Protein AF-A0A2C9K6C5-F1 (afdb_monomer_lite)

pLDDT: mean 87.34, std 9.82, range [47.34, 97.38]

Organism: Biomphalaria glabrata (NCBI:txid6526)

Structure (mmCIF, N/CA/C/O backbone):
data_AF-A0A2C9K6C5-F1
#
_entry.id   AF-A0A2C9K6C5-F1
#
loop_
_atom_site.group_PDB
_atom_site.id
_atom_site.type_symbol
_atom_site.label_atom_id
_atom_site.label_alt_id
_atom_site.label_comp_id
_atom_site.label_asym_id
_atom_site.label_entity_id
_atom_site.label_seq_id
_atom_site.pdbx_PDB_ins_code
_atom_site.Cartn_x
_atom_site.Cartn_y
_atom_site.Cartn_z
_atom_site.occupancy
_atom_site.B_iso_or_equiv
_atom_site.auth_seq_id
_atom_site.auth_comp_id
_atom_site.auth_asym_id
_atom_site.auth_atom_id
_atom_site.pdbx_PDB_model_num
ATOM 1 N N . MET A 1 1 ? 7.975 -10.217 -3.457 1.00 56.34 1 MET A N 1
ATOM 2 C CA . MET A 1 1 ? 8.457 -9.532 -4.673 1.00 56.34 1 MET A CA 1
ATOM 3 C C . MET A 1 1 ? 8.202 -8.051 -4.456 1.00 56.34 1 MET A C 1
ATOM 5 O O . MET A 1 1 ? 7.119 -7.726 -3.990 1.00 56.34 1 MET A O 1
ATOM 9 N N . SER A 1 2 ? 9.205 -7.191 -4.626 1.00 69.31 2 SER A N 1
ATOM 10 C CA . SER A 1 2 ? 9.060 -5.751 -4.358 1.00 69.31 2 SER A CA 1
ATOM 11 C C . SER A 1 2 ? 8.501 -5.044 -5.594 1.00 69.31 2 SER A C 1
ATOM 13 O O . SER A 1 2 ? 8.830 -5.458 -6.702 1.00 69.31 2 SER A O 1
ATOM 15 N N . VAL A 1 3 ? 7.719 -3.971 -5.449 1.00 74.62 3 VAL A N 1
ATOM 16 C CA . VAL A 1 3 ? 7.239 -3.192 -6.612 1.00 74.62 3 VAL A CA 1
ATOM 17 C C . VAL A 1 3 ? 8.406 -2.680 -7.466 1.00 74.62 3 VAL A C 1
ATOM 19 O O . VAL A 1 3 ? 8.326 -2.663 -8.686 1.00 74.62 3 VAL A O 1
ATOM 22 N N . PHE A 1 4 ? 9.555 -2.402 -6.842 1.00 75.50 4 PHE A N 1
ATOM 23 C CA . PHE A 1 4 ? 10.771 -1.998 -7.549 1.00 75.50 4 PHE A CA 1
ATOM 24 C C . PHE A 1 4 ? 11.356 -3.112 -8.430 1.00 75.50 4 PHE A C 1
ATOM 26 O O . PHE A 1 4 ? 12.000 -2.811 -9.426 1.00 75.50 4 PHE A O 1
ATOM 33 N N . SER A 1 5 ? 11.089 -4.393 -8.144 1.00 77.81 5 SER A N 1
ATOM 34 C CA . SER A 1 5 ? 11.507 -5.489 -9.039 1.00 77.81 5 SER A CA 1
ATOM 35 C C . SER A 1 5 ? 10.699 -5.558 -10.339 1.00 77.81 5 SER A C 1
ATOM 37 O O . SER A 1 5 ? 11.170 -6.166 -11.294 1.00 77.81 5 SER A O 1
ATOM 39 N N . LEU A 1 6 ? 9.538 -4.893 -10.392 1.00 80.00 6 LEU A N 1
ATOM 40 C CA . LEU A 1 6 ? 8.722 -4.739 -11.602 1.00 80.00 6 LEU A CA 1
ATOM 41 C C . LEU A 1 6 ? 9.214 -3.601 -12.509 1.00 80.00 6 LEU A C 1
ATOM 43 O O . LEU A 1 6 ? 8.630 -3.370 -13.558 1.00 80.00 6 LEU A O 1
ATOM 47 N N . THR A 1 7 ? 10.269 -2.878 -12.118 1.00 82.12 7 THR A N 1
ATOM 48 C CA . THR A 1 7 ? 10.920 -1.894 -13.001 1.00 82.12 7 THR A CA 1
ATOM 49 C C . THR A 1 7 ? 11.798 -2.552 -14.069 1.00 82.12 7 THR A C 1
ATOM 51 O O . THR A 1 7 ? 12.177 -1.906 -15.042 1.00 82.12 7 THR A O 1
ATOM 54 N N . ASP A 1 8 ? 12.117 -3.837 -13.898 1.00 86.00 8 ASP A N 1
ATOM 55 C CA . ASP A 1 8 ? 12.766 -4.663 -14.910 1.00 86.00 8 ASP A CA 1
ATOM 56 C C . ASP A 1 8 ? 11.711 -5.237 -15.867 1.00 86.00 8 ASP A C 1
ATOM 58 O O . ASP A 1 8 ? 10.745 -5.861 -15.424 1.00 86.00 8 ASP A O 1
ATOM 62 N N . GLN A 1 9 ? 11.899 -5.026 -17.174 1.00 87.12 9 GLN A N 1
ATOM 63 C CA . GLN A 1 9 ? 10.904 -5.383 -18.190 1.00 87.12 9 GLN A CA 1
ATOM 64 C C . GLN A 1 9 ? 10.620 -6.890 -18.237 1.00 87.12 9 GLN A C 1
ATOM 66 O O . GLN A 1 9 ? 9.467 -7.279 -18.400 1.00 87.12 9 GLN A O 1
ATOM 71 N N . ASP A 1 10 ? 11.634 -7.744 -18.066 1.00 89.31 10 ASP A N 1
ATOM 72 C CA . ASP A 1 10 ? 11.441 -9.197 -18.125 1.00 89.31 10 ASP A CA 1
ATOM 73 C C . ASP A 1 10 ? 10.606 -9.673 -16.923 1.00 89.31 10 ASP A C 1
ATOM 75 O O . ASP A 1 10 ? 9.688 -10.487 -17.072 1.00 89.31 10 ASP A O 1
ATOM 79 N N . ASN A 1 11 ? 10.876 -9.124 -15.732 1.00 88.38 11 ASN A N 1
ATOM 80 C CA . ASN A 1 11 ? 10.069 -9.388 -14.540 1.00 88.38 11 ASN A CA 1
ATOM 81 C C . ASN A 1 11 ? 8.644 -8.836 -14.672 1.00 88.38 11 ASN A C 1
ATOM 83 O O . ASN A 1 11 ? 7.700 -9.504 -14.246 1.00 88.38 11 ASN A O 1
ATOM 87 N N . TYR A 1 12 ? 8.482 -7.641 -15.250 1.00 90.56 12 TYR A N 1
ATOM 88 C CA . TYR A 1 12 ? 7.180 -7.028 -15.512 1.00 90.56 12 TYR A CA 1
ATOM 89 C C . TYR A 1 12 ? 6.332 -7.886 -16.457 1.00 90.56 12 TYR A C 1
ATOM 91 O O . TYR A 1 12 ? 5.211 -8.262 -16.114 1.00 90.56 12 TYR A O 1
ATOM 99 N N . ASP A 1 13 ? 6.892 -8.280 -17.601 1.00 92.12 13 ASP A N 1
ATOM 100 C CA . ASP A 1 13 ? 6.202 -9.106 -18.591 1.00 92.12 13 ASP A CA 1
ATOM 101 C C . ASP A 1 13 ? 5.811 -10.464 -17.992 1.00 92.12 13 ASP A C 1
ATOM 103 O O . ASP A 1 13 ? 4.685 -10.934 -18.174 1.00 92.12 13 ASP A O 1
ATOM 107 N N . GLN A 1 14 ? 6.716 -11.099 -17.238 1.00 91.81 14 GLN A N 1
ATOM 108 C CA . GLN A 1 14 ? 6.424 -12.363 -16.562 1.00 91.81 14 GLN A CA 1
ATOM 109 C C . GLN A 1 14 ? 5.317 -12.210 -15.509 1.00 91.81 14 GLN A C 1
ATOM 111 O O . GLN A 1 14 ? 4.471 -13.098 -15.379 1.00 91.81 14 GLN A O 1
ATOM 116 N N . PHE A 1 15 ? 5.324 -11.110 -14.755 1.00 90.62 15 PHE A N 1
ATOM 117 C CA . PHE A 1 15 ? 4.306 -10.795 -13.758 1.00 90.62 15 PHE A CA 1
ATOM 118 C C . PHE A 1 15 ? 2.934 -10.601 -14.414 1.00 90.62 15 PHE A C 1
ATOM 120 O O . PHE A 1 15 ? 1.972 -11.265 -14.022 1.00 90.62 15 PHE A O 1
ATOM 127 N N . CYS A 1 16 ? 2.852 -9.792 -15.471 1.00 94.81 16 CYS A N 1
ATOM 128 C CA . CYS A 1 16 ? 1.593 -9.498 -16.152 1.00 94.81 16 CYS A CA 1
ATOM 129 C C . CYS A 1 16 ? 1.040 -10.669 -16.969 1.00 94.81 16 CYS A C 1
ATOM 131 O O . CYS A 1 16 ? -0.173 -10.815 -17.087 1.00 94.81 16 CYS A O 1
ATOM 133 N N . GLN A 1 17 ? 1.883 -11.602 -17.422 1.00 95.19 17 GLN A N 1
ATOM 134 C CA . GLN A 1 17 ? 1.413 -12.869 -18.000 1.00 95.19 17 GLN A CA 1
ATOM 135 C C . GLN A 1 17 ? 0.589 -13.727 -17.024 1.00 95.19 17 GLN A C 1
ATOM 137 O O . GLN A 1 17 ? -0.151 -14.605 -17.466 1.00 95.19 17 GLN A O 1
ATOM 142 N N . GLN A 1 18 ? 0.719 -13.519 -15.708 1.00 92.75 18 GLN A N 1
ATOM 143 C CA . GLN A 1 18 ? -0.056 -14.254 -14.703 1.00 92.75 18 GLN A CA 1
ATOM 144 C C . GLN A 1 18 ? -1.398 -13.589 -14.365 1.00 92.75 18 GLN A C 1
ATOM 146 O O . GLN A 1 18 ? -2.205 -14.215 -13.676 1.00 92.75 18 GLN A O 1
ATOM 151 N N . GLN A 1 19 ? -1.656 -12.364 -14.841 1.00 93.50 19 GLN A N 1
ATOM 152 C CA . GLN A 1 19 ? -2.848 -11.589 -14.482 1.00 93.50 19 GLN A CA 1
ATOM 153 C C . GLN A 1 19 ? -4.143 -12.362 -14.742 1.00 93.50 19 GLN A C 1
ATOM 155 O O . GLN A 1 19 ? -4.918 -12.582 -13.810 1.00 93.50 19 GLN A O 1
ATOM 160 N N . ASP A 1 20 ? -4.340 -12.840 -15.972 1.00 93.00 20 ASP A N 1
ATOM 161 C CA . ASP A 1 20 ? -5.560 -13.552 -16.365 1.00 93.00 20 ASP A CA 1
ATOM 162 C C . ASP A 1 20 ? -5.795 -14.802 -15.505 1.00 93.00 20 ASP A C 1
ATOM 164 O O . ASP A 1 20 ? -6.918 -15.101 -15.099 1.00 93.00 20 ASP A O 1
ATOM 168 N N . ALA A 1 21 ? -4.726 -15.539 -15.186 1.00 93.81 21 ALA A N 1
ATOM 169 C CA . ALA A 1 21 ? -4.818 -16.746 -14.372 1.00 93.81 21 ALA A CA 1
ATOM 170 C C . ALA A 1 21 ? -5.236 -16.430 -12.927 1.00 93.81 21 ALA A C 1
ATOM 172 O O . ALA A 1 21 ? -6.040 -17.162 -12.343 1.00 93.81 21 ALA A O 1
ATOM 173 N N . VAL A 1 22 ? -4.713 -15.341 -12.356 1.00 92.56 22 VAL A N 1
ATOM 174 C CA . VAL A 1 22 ? -5.095 -14.865 -11.021 1.00 92.56 22 VAL A CA 1
ATOM 175 C C . VAL A 1 22 ? -6.548 -14.400 -11.014 1.00 92.56 22 VAL A C 1
ATOM 177 O O . VAL A 1 22 ? -7.301 -14.821 -10.137 1.00 92.56 22 VAL A O 1
ATOM 180 N N . GLN A 1 23 ? -6.961 -13.598 -11.997 1.00 92.62 23 GLN A N 1
ATOM 181 C CA . GLN A 1 23 ? -8.336 -13.113 -12.101 1.00 92.62 23 GLN A CA 1
ATOM 182 C C . GLN A 1 23 ? -9.331 -14.275 -12.186 1.00 92.62 23 GLN A C 1
ATOM 184 O O . GLN A 1 23 ? -10.268 -14.346 -11.392 1.00 92.62 23 GLN A O 1
ATOM 189 N N . VAL A 1 24 ? -9.081 -15.244 -13.073 1.00 95.06 24 VAL A N 1
ATOM 190 C CA . VAL A 1 24 ? -9.924 -16.443 -13.204 1.00 95.06 24 VAL A CA 1
ATOM 191 C C . VAL A 1 24 ? -9.975 -17.236 -11.896 1.00 95.06 24 VAL A C 1
ATOM 193 O O . VAL A 1 24 ? -11.033 -17.743 -11.528 1.00 95.06 24 VAL A O 1
ATOM 196 N N . CYS A 1 25 ? -8.854 -17.345 -11.177 1.00 94.12 25 CYS A N 1
ATOM 197 C CA . CYS A 1 25 ? -8.806 -18.023 -9.884 1.00 94.12 25 CYS A CA 1
ATOM 198 C C . CYS A 1 25 ? -9.704 -17.328 -8.848 1.00 94.12 25 CYS A C 1
ATOM 200 O O . CYS A 1 25 ? -10.540 -17.981 -8.221 1.00 94.12 25 CYS A O 1
ATOM 202 N N . VAL A 1 26 ? -9.572 -16.007 -8.698 1.00 92.88 26 VAL A N 1
ATOM 203 C CA . VAL A 1 26 ? -10.375 -15.221 -7.750 1.00 92.88 26 VAL A CA 1
ATOM 204 C C . VAL A 1 26 ? -11.858 -15.292 -8.112 1.00 92.88 26 VAL A C 1
ATOM 206 O O . VAL A 1 26 ? -12.677 -15.598 -7.248 1.00 92.88 26 VAL A O 1
ATOM 209 N N . GLU A 1 27 ? -12.212 -15.104 -9.385 1.00 92.94 27 GLU A N 1
ATOM 210 C CA . GLU A 1 27 ? -13.597 -15.205 -9.859 1.00 92.94 27 GLU A CA 1
ATOM 211 C C . GLU A 1 27 ? -14.202 -16.592 -9.610 1.00 92.94 27 GLU A C 1
ATOM 213 O O . GLU A 1 27 ? -15.360 -16.692 -9.198 1.00 92.94 27 GLU A O 1
ATOM 218 N N . HIS A 1 28 ? -13.423 -17.660 -9.816 1.00 95.12 28 HIS A N 1
ATOM 219 C CA . HIS A 1 28 ? -13.877 -19.034 -9.614 1.00 95.12 28 HIS A CA 1
ATO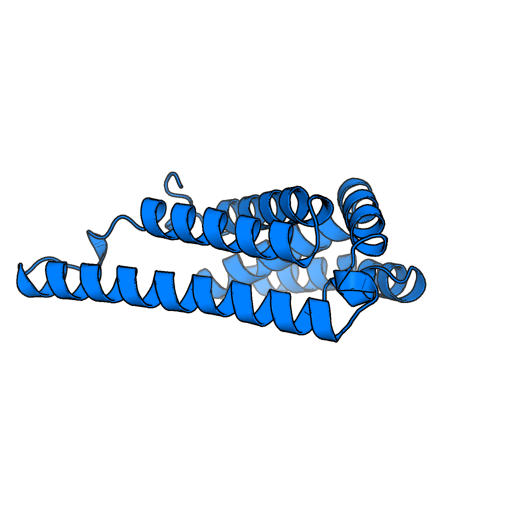M 220 C C . HIS A 1 28 ? -14.230 -19.323 -8.152 1.00 95.12 28 HIS A C 1
ATOM 222 O O . HIS A 1 28 ? -15.276 -19.910 -7.886 1.00 95.12 28 HIS A O 1
ATOM 228 N N . TYR A 1 29 ? -13.387 -18.895 -7.208 1.00 92.44 29 TYR A N 1
ATOM 229 C CA . TYR A 1 29 ? -13.571 -19.188 -5.782 1.00 92.44 29 TYR A CA 1
ATOM 230 C C . TYR A 1 29 ? -14.412 -18.151 -5.031 1.00 92.44 29 TYR A C 1
ATOM 232 O O . TYR A 1 29 ? -14.811 -18.396 -3.892 1.00 92.44 29 TYR A O 1
ATOM 240 N N . ARG A 1 30 ? -14.728 -17.009 -5.652 1.00 90.88 30 ARG A N 1
ATOM 241 C CA . ARG A 1 30 ? -15.484 -15.918 -5.020 1.00 90.88 30 ARG A CA 1
ATOM 242 C C . ARG A 1 30 ? -16.824 -16.367 -4.439 1.00 90.88 30 ARG A C 1
ATOM 244 O O . ARG A 1 30 ? -17.184 -15.933 -3.352 1.00 90.88 30 ARG A O 1
ATOM 251 N N . GLY A 1 31 ? -17.569 -17.205 -5.161 1.00 89.06 31 GLY A N 1
ATOM 252 C CA . GLY A 1 31 ? -18.893 -17.672 -4.729 1.00 89.06 31 GLY A CA 1
ATOM 253 C C . GLY A 1 31 ? -18.861 -18.681 -3.577 1.00 89.06 31 GLY A C 1
ATOM 254 O O . GLY A 1 31 ? -19.864 -18.832 -2.884 1.00 89.06 31 GLY A O 1
ATOM 255 N N . ASP A 1 32 ? -17.718 -19.336 -3.371 1.00 94.56 32 ASP A N 1
ATOM 256 C CA . ASP A 1 32 ? -17.524 -20.372 -2.352 1.00 94.56 32 ASP A CA 1
ATOM 257 C C . ASP A 1 32 ? -16.929 -19.812 -1.048 1.00 94.56 32 ASP A C 1
ATOM 259 O O . ASP A 1 32 ? -16.852 -20.517 -0.040 1.00 94.56 32 ASP A O 1
ATOM 263 N N . CYS A 1 33 ? -16.482 -18.554 -1.053 1.00 92.31 33 CYS A N 1
ATOM 264 C CA . CYS A 1 33 ? -15.869 -17.915 0.102 1.00 92.31 33 CYS A CA 1
ATOM 265 C C . CYS A 1 33 ? -16.928 -17.211 0.962 1.00 92.31 33 CYS A C 1
ATOM 267 O O . CYS A 1 33 ? -17.524 -16.219 0.549 1.00 92.31 33 CYS A O 1
ATOM 269 N N . GLU A 1 34 ? -17.153 -17.716 2.178 1.00 93.75 34 GLU A N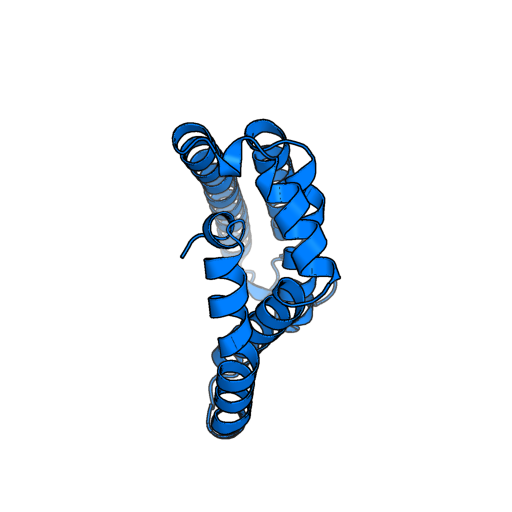 1
ATOM 270 C CA . GLU A 1 34 ? -18.081 -17.101 3.142 1.00 93.75 34 GLU A CA 1
ATOM 271 C C . GLU A 1 34 ? -17.504 -15.836 3.804 1.00 93.75 34 GLU A C 1
ATOM 273 O O . GLU A 1 34 ? -18.254 -15.015 4.331 1.00 93.75 34 GLU A O 1
ATOM 278 N N . ASP A 1 35 ? -16.178 -15.674 3.785 1.00 90.81 35 ASP A N 1
ATOM 279 C CA . ASP A 1 35 ? -15.489 -14.521 4.360 1.00 90.81 35 ASP A CA 1
ATOM 280 C C . ASP A 1 35 ? -15.450 -13.366 3.350 1.00 90.81 35 ASP A C 1
ATOM 282 O O . ASP A 1 35 ? -14.618 -13.321 2.441 1.00 90.81 35 ASP A O 1
ATOM 286 N N . THR A 1 36 ? -16.355 -12.403 3.528 1.00 85.69 36 THR A N 1
ATOM 287 C CA . THR A 1 36 ? -16.445 -11.210 2.677 1.00 85.69 36 THR A CA 1
ATOM 288 C C . THR A 1 36 ? -15.179 -10.360 2.723 1.00 85.69 36 THR A C 1
ATOM 290 O O . THR A 1 36 ? -14.818 -9.770 1.710 1.00 85.69 36 THR A O 1
ATOM 293 N N . THR A 1 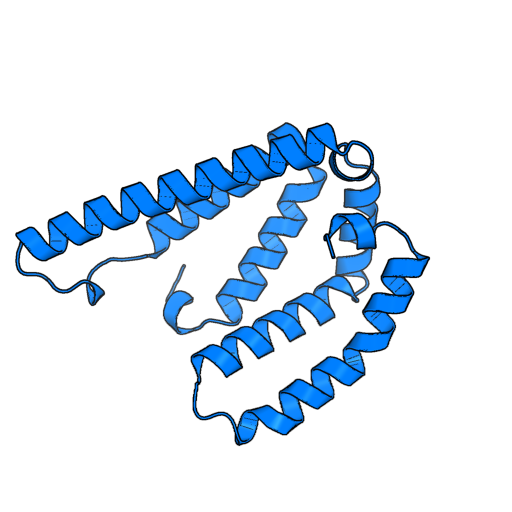37 ? -14.450 -10.358 3.844 1.00 84.38 37 THR A N 1
ATOM 294 C CA . THR A 1 37 ? -13.190 -9.612 3.973 1.00 84.38 37 THR A CA 1
ATOM 295 C C . THR A 1 37 ? -12.122 -10.237 3.085 1.00 84.38 37 THR A C 1
ATOM 297 O O . THR A 1 37 ? -11.392 -9.535 2.388 1.00 84.38 37 THR A O 1
ATOM 300 N N . ALA A 1 38 ? -12.043 -11.569 3.068 1.00 85.44 38 ALA A N 1
ATOM 301 C CA . ALA A 1 38 ? -11.115 -12.284 2.199 1.00 85.44 38 ALA A CA 1
ATOM 302 C C . ALA A 1 38 ? -11.437 -12.056 0.711 1.00 85.44 38 ALA A C 1
ATOM 304 O O . ALA A 1 38 ? -10.518 -11.882 -0.092 1.00 85.44 38 ALA A O 1
ATOM 305 N N . VAL A 1 39 ? -12.725 -12.010 0.351 1.00 87.94 39 VAL A N 1
ATOM 306 C CA . VAL A 1 39 ? -13.174 -11.681 -1.012 1.00 87.94 39 VAL A CA 1
ATOM 307 C C . VAL A 1 39 ? -12.792 -10.252 -1.402 1.00 87.94 39 VAL A C 1
ATOM 309 O O . VAL A 1 39 ? -12.266 -10.051 -2.494 1.00 87.94 39 VAL A O 1
ATOM 312 N N . ASP A 1 40 ? -13.007 -9.272 -0.527 1.00 84.56 40 ASP A N 1
ATOM 313 C CA . ASP A 1 40 ? -12.679 -7.866 -0.793 1.00 84.56 40 ASP A CA 1
ATOM 314 C C . ASP A 1 40 ? -11.167 -7.653 -0.945 1.00 84.56 40 ASP A C 1
ATOM 316 O O . ASP A 1 40 ? -10.720 -6.993 -1.884 1.00 84.56 40 ASP A O 1
ATOM 320 N N . VAL A 1 41 ? -10.357 -8.303 -0.102 1.00 85.75 41 VAL A N 1
ATOM 321 C CA . VAL A 1 41 ? -8.891 -8.301 -0.233 1.00 85.75 41 VAL A CA 1
ATOM 322 C C . VAL A 1 41 ? -8.452 -8.925 -1.560 1.00 85.75 41 VAL A C 1
ATOM 324 O O . VAL A 1 41 ? -7.561 -8.392 -2.223 1.00 85.75 41 VAL A O 1
ATOM 327 N N . ALA A 1 42 ? -9.071 -10.035 -1.970 1.00 88.81 42 ALA A N 1
ATOM 328 C CA . ALA A 1 42 ? -8.761 -10.675 -3.245 1.00 88.81 42 ALA A CA 1
ATOM 329 C C . ALA A 1 42 ? -9.135 -9.785 -4.443 1.00 88.81 42 ALA A C 1
ATOM 331 O O . ALA A 1 42 ? -8.345 -9.685 -5.379 1.00 88.81 42 ALA A O 1
ATOM 332 N N . ASN A 1 43 ? -10.285 -9.102 -4.399 1.00 88.56 43 ASN A N 1
ATOM 333 C CA . ASN A 1 43 ? -10.681 -8.147 -5.438 1.00 88.56 43 ASN A CA 1
ATOM 334 C C . ASN A 1 43 ? -9.717 -6.954 -5.492 1.00 88.56 43 ASN A C 1
ATOM 336 O O . ASN A 1 43 ? -9.231 -6.632 -6.568 1.00 88.56 43 ASN A O 1
ATOM 340 N N . SER A 1 44 ? -9.339 -6.380 -4.343 1.00 86.19 44 SER A N 1
ATOM 341 C CA . SER A 1 44 ? -8.345 -5.294 -4.286 1.00 86.19 44 SER A CA 1
ATOM 342 C C . SER A 1 44 ? -7.008 -5.696 -4.911 1.00 86.19 44 SER A C 1
ATOM 344 O O . SER A 1 44 ? -6.351 -4.913 -5.603 1.00 86.19 44 SER A O 1
ATOM 346 N N . PHE A 1 45 ? -6.596 -6.947 -4.689 1.00 88.69 45 PHE A N 1
ATOM 347 C CA . PHE A 1 45 ? -5.391 -7.487 -5.302 1.00 88.69 45 PHE A CA 1
ATOM 348 C C . PHE A 1 45 ? -5.520 -7.608 -6.827 1.00 88.69 45 PHE A C 1
ATOM 350 O O . PHE A 1 45 ? -4.578 -7.249 -7.531 1.00 88.69 45 PHE A O 1
ATOM 357 N N . VAL A 1 46 ? -6.668 -8.069 -7.337 1.00 91.69 46 VAL A N 1
ATOM 358 C CA . VAL A 1 46 ? -6.944 -8.130 -8.784 1.00 91.69 46 VAL A CA 1
ATOM 359 C C . VAL A 1 46 ? -6.955 -6.729 -9.396 1.00 91.69 46 VAL A C 1
ATOM 361 O O . VAL A 1 46 ? -6.265 -6.518 -10.387 1.00 91.69 46 VAL A O 1
ATOM 364 N N . ASP A 1 47 ? -7.629 -5.763 -8.773 1.00 90.31 47 ASP A N 1
ATOM 365 C CA . ASP A 1 47 ? -7.693 -4.375 -9.250 1.00 90.31 47 ASP A CA 1
ATOM 366 C C . ASP A 1 47 ? -6.298 -3.727 -9.278 1.00 90.31 47 ASP A C 1
ATOM 368 O O . ASP A 1 47 ? -5.929 -3.026 -10.222 1.00 90.31 47 ASP A O 1
ATOM 372 N N . THR A 1 48 ? -5.480 -3.997 -8.256 1.00 89.62 48 THR A N 1
ATOM 373 C CA . THR A 1 48 ? -4.082 -3.546 -8.209 1.00 89.62 48 THR A CA 1
ATOM 374 C C . THR A 1 48 ? -3.253 -4.184 -9.323 1.00 89.62 48 THR A C 1
ATOM 376 O O . THR A 1 48 ? -2.437 -3.508 -9.949 1.00 89.62 48 THR A O 1
ATOM 379 N N . LEU A 1 49 ? -3.443 -5.481 -9.571 1.00 91.12 49 LEU A N 1
ATOM 380 C CA . LEU A 1 49 ? -2.742 -6.218 -10.618 1.00 91.12 49 LEU A CA 1
ATOM 381 C C . LEU A 1 49 ? -3.115 -5.701 -12.011 1.00 91.12 49 LEU A C 1
ATOM 383 O O . LEU A 1 49 ? -2.223 -5.437 -12.813 1.00 91.12 49 LEU A O 1
ATOM 387 N N . GLU A 1 50 ? -4.407 -5.501 -12.272 1.00 92.25 50 GLU A N 1
ATOM 388 C CA . GLU A 1 50 ? -4.914 -4.929 -13.520 1.00 92.25 50 GLU A CA 1
ATOM 389 C C . GLU A 1 50 ? -4.360 -3.523 -13.750 1.00 92.25 50 GLU A C 1
ATOM 391 O O . GLU A 1 50 ? -3.877 -3.218 -14.839 1.00 92.25 50 GLU A O 1
ATOM 396 N N . PHE A 1 51 ? -4.351 -2.684 -12.711 1.00 91.00 51 PHE A N 1
ATOM 397 C CA . PHE A 1 51 ? -3.745 -1.363 -12.794 1.00 91.00 51 PHE A CA 1
ATOM 398 C C . PHE A 1 51 ? -2.256 -1.440 -13.145 1.00 91.00 51 PHE A C 1
ATOM 400 O O . PHE A 1 51 ? -1.838 -0.801 -14.108 1.00 91.00 51 PHE A O 1
ATOM 407 N N . LEU A 1 52 ? -1.457 -2.227 -12.416 1.00 90.06 52 LEU A N 1
ATOM 408 C CA . LEU A 1 52 ? -0.015 -2.346 -12.664 1.00 90.06 52 LEU A CA 1
ATOM 409 C C . LEU A 1 52 ? 0.290 -2.861 -14.081 1.00 90.06 52 LEU A C 1
ATOM 411 O O . LEU A 1 52 ? 1.259 -2.416 -14.694 1.00 90.06 52 LEU A O 1
ATOM 415 N N . CYS A 1 53 ? -0.544 -3.755 -14.609 1.00 93.25 53 CYS A N 1
ATOM 416 C CA . CYS A 1 53 ? -0.400 -4.336 -15.945 1.00 93.25 53 CYS A CA 1
ATOM 417 C C . CYS A 1 53 ? -1.064 -3.530 -17.072 1.00 93.25 53 CYS A C 1
ATOM 419 O O . CYS A 1 53 ? -1.003 -3.927 -18.236 1.00 93.25 53 CYS A O 1
ATOM 421 N N . SER A 1 54 ? -1.681 -2.393 -16.749 1.00 93.00 54 SER A N 1
ATOM 422 C CA . SER A 1 54 ? -2.197 -1.441 -17.733 1.00 93.00 54 SER A CA 1
ATOM 423 C C . SER A 1 54 ? -1.097 -0.515 -18.265 1.00 93.00 54 SER A C 1
ATOM 425 O O . SER A 1 54 ? -0.038 -0.371 -17.651 1.00 93.00 54 SER A O 1
ATOM 427 N N . ASP A 1 55 ? -1.377 0.188 -19.368 1.00 92.06 55 ASP A N 1
ATOM 428 C CA . ASP A 1 55 ? -0.490 1.238 -19.893 1.00 92.06 55 ASP A CA 1
ATOM 429 C C . ASP A 1 55 ? -0.190 2.313 -18.825 1.00 92.06 55 ASP A C 1
ATOM 431 O O . ASP A 1 55 ? 0.952 2.745 -18.678 1.00 92.06 55 ASP A O 1
ATOM 435 N N . GLU A 1 56 ? -1.197 2.696 -18.027 1.00 88.88 56 GLU A N 1
ATOM 436 C CA . GLU A 1 56 ? -1.054 3.665 -16.929 1.00 88.88 56 GLU A CA 1
ATOM 437 C C . GLU A 1 56 ? -0.102 3.142 -15.841 1.00 88.88 56 GLU A C 1
ATOM 439 O O . GLU A 1 56 ? 0.765 3.874 -15.357 1.00 88.88 56 GLU A O 1
ATOM 444 N N . GLY A 1 57 ? -0.226 1.862 -15.481 1.00 88.69 57 GLY A N 1
ATOM 445 C CA . GLY A 1 57 ? 0.665 1.201 -14.529 1.00 88.69 57 GLY A CA 1
ATOM 446 C C . GLY A 1 57 ? 2.098 1.086 -15.040 1.00 88.69 57 GLY A C 1
ATOM 447 O O . GLY A 1 57 ? 3.042 1.310 -14.281 1.00 88.69 57 GLY A O 1
ATOM 448 N N . ASN A 1 58 ? 2.279 0.808 -16.332 1.00 89.19 58 ASN A N 1
ATOM 449 C CA . ASN A 1 58 ? 3.597 0.738 -16.956 1.00 89.19 58 ASN A CA 1
ATOM 450 C C . ASN A 1 58 ? 4.304 2.106 -16.993 1.00 89.19 58 ASN A C 1
ATOM 452 O O . ASN A 1 58 ? 5.492 2.207 -16.675 1.00 89.19 58 ASN A O 1
ATOM 456 N N . ASP A 1 59 ? 3.576 3.180 -17.314 1.00 87.69 59 ASP A N 1
ATOM 457 C CA . ASP A 1 59 ? 4.098 4.555 -17.266 1.00 87.69 59 ASP A CA 1
ATOM 458 C C . ASP A 1 59 ? 4.554 4.928 -15.846 1.00 87.69 59 ASP A C 1
ATOM 460 O O . ASP A 1 59 ? 5.611 5.538 -15.629 1.00 87.69 59 ASP A O 1
ATOM 464 N N . VAL A 1 60 ? 3.773 4.502 -14.855 1.00 84.19 60 VAL A N 1
ATOM 465 C CA . VAL A 1 60 ? 4.094 4.616 -13.435 1.00 84.19 60 VAL A CA 1
ATOM 466 C C . VAL A 1 60 ? 5.373 3.850 -13.086 1.00 84.19 60 VAL A C 1
ATOM 468 O O . VAL A 1 60 ? 6.286 4.427 -12.492 1.00 84.19 60 VAL A O 1
ATOM 471 N N . LEU A 1 61 ? 5.494 2.581 -13.477 1.00 85.69 61 LEU A N 1
ATOM 472 C CA . LEU A 1 61 ? 6.679 1.764 -13.197 1.00 85.69 61 LEU A CA 1
ATOM 473 C C . LEU A 1 61 ? 7.930 2.308 -13.895 1.00 85.69 61 LEU A C 1
ATOM 475 O O . LEU A 1 61 ? 9.006 2.326 -13.298 1.00 85.69 61 LEU A O 1
ATOM 479 N N . THR A 1 62 ? 7.785 2.844 -15.105 1.00 86.19 62 THR A N 1
ATOM 480 C CA . THR A 1 62 ? 8.858 3.539 -15.831 1.00 86.19 62 THR A CA 1
ATOM 481 C C . THR A 1 62 ? 9.285 4.821 -15.112 1.00 86.19 62 THR A C 1
ATOM 483 O O . THR A 1 62 ? 10.462 5.176 -15.066 1.00 86.19 62 THR A O 1
ATOM 486 N N . THR A 1 63 ? 8.348 5.541 -14.497 1.00 84.38 63 THR A N 1
ATOM 487 C CA . THR A 1 63 ? 8.688 6.696 -13.654 1.00 84.38 63 THR A CA 1
ATOM 488 C C . THR A 1 63 ? 9.468 6.245 -12.417 1.00 84.38 63 THR A C 1
ATOM 490 O O . THR A 1 63 ? 10.483 6.850 -12.065 1.00 84.38 63 THR A O 1
ATOM 493 N N . LEU A 1 64 ? 9.052 5.138 -11.796 1.00 84.31 64 LEU A N 1
ATOM 494 C CA . LEU A 1 64 ? 9.728 4.560 -10.636 1.00 84.31 64 LEU A CA 1
ATOM 495 C C . LEU A 1 64 ? 11.115 4.017 -10.947 1.00 84.31 64 LEU A C 1
ATOM 497 O O . LEU A 1 64 ? 12.001 4.171 -10.109 1.00 84.31 64 LEU A O 1
ATOM 501 N N . SER A 1 65 ? 11.338 3.445 -12.131 1.00 87.94 65 SER A N 1
ATOM 502 C CA . SER A 1 65 ? 12.649 2.925 -12.537 1.00 87.94 65 SER A CA 1
ATOM 503 C C . SER A 1 65 ? 13.733 4.007 -12.560 1.00 87.94 65 SER A C 1
ATOM 505 O O . SER A 1 65 ? 14.918 3.701 -12.476 1.00 87.94 65 SER A O 1
ATOM 507 N N . ASN A 1 66 ? 13.329 5.276 -12.660 1.00 87.31 66 ASN A N 1
ATOM 508 C CA . ASN A 1 66 ? 14.215 6.437 -12.638 1.00 87.31 66 ASN A CA 1
ATOM 509 C C . ASN A 1 66 ? 14.378 7.054 -11.234 1.00 87.31 66 ASN A C 1
ATOM 511 O O . ASN A 1 66 ? 15.057 8.072 -11.089 1.00 87.31 66 ASN A O 1
ATOM 515 N N . SER A 1 67 ? 13.753 6.474 -10.206 1.00 89.44 67 SER A N 1
ATOM 516 C CA . SER A 1 67 ? 13.847 6.945 -8.822 1.00 89.44 67 SER A CA 1
ATOM 517 C C . SER A 1 67 ? 15.083 6.388 -8.100 1.00 89.44 67 SER A C 1
ATOM 519 O O . SER A 1 67 ? 15.496 5.260 -8.380 1.00 89.44 67 SER A O 1
ATOM 521 N N . PRO A 1 68 ? 15.629 7.104 -7.097 1.00 90.06 68 PRO A N 1
ATOM 522 C CA . PRO A 1 68 ? 16.666 6.570 -6.212 1.00 90.06 68 PRO A CA 1
ATOM 523 C C . PRO A 1 68 ? 16.311 5.207 -5.596 1.00 90.06 68 PRO A C 1
ATOM 525 O O . PRO A 1 68 ? 17.164 4.329 -5.487 1.00 90.06 68 PRO A O 1
ATOM 528 N N . CYS A 1 69 ? 15.036 4.988 -5.261 1.00 89.81 69 CYS A N 1
ATOM 529 C CA . CYS A 1 69 ? 14.570 3.739 -4.657 1.00 89.81 69 CYS A CA 1
ATOM 530 C C . CYS A 1 69 ? 14.555 2.534 -5.611 1.00 89.81 69 CYS A C 1
ATOM 532 O O . CYS A 1 69 ? 14.450 1.406 -5.134 1.00 89.81 69 CYS A O 1
ATOM 534 N N . ALA A 1 70 ? 14.668 2.732 -6.930 1.00 87.25 70 ALA A N 1
ATOM 535 C CA . ALA A 1 70 ? 14.795 1.621 -7.875 1.00 87.25 70 ALA A CA 1
ATOM 536 C C . ALA A 1 70 ? 16.228 1.079 -7.971 1.00 87.25 70 ALA A C 1
ATOM 538 O O . ALA A 1 70 ? 16.414 -0.105 -8.246 1.00 87.25 70 ALA A O 1
ATOM 539 N N . SER A 1 71 ? 17.237 1.923 -7.744 1.00 85.19 71 SER A N 1
ATOM 540 C CA . SER A 1 71 ? 18.645 1.562 -7.945 1.00 85.19 71 SER A CA 1
ATOM 541 C C . SER A 1 71 ? 19.453 1.403 -6.658 1.00 85.19 71 SER A C 1
ATOM 543 O O . SER A 1 71 ? 20.506 0.768 -6.689 1.00 85.19 71 SER A O 1
ATOM 545 N N . GLU A 1 72 ? 19.004 1.979 -5.541 1.00 90.00 72 GLU A N 1
ATOM 546 C CA . GLU A 1 72 ? 19.775 2.044 -4.296 1.00 90.00 72 GLU A CA 1
ATOM 547 C C . GLU A 1 72 ? 19.045 1.328 -3.149 1.00 90.00 72 GLU A C 1
ATOM 549 O O . GLU A 1 72 ? 18.103 1.856 -2.558 1.00 90.00 72 GLU A O 1
ATOM 554 N N . GLU A 1 73 ? 19.508 0.121 -2.801 1.00 89.56 73 GLU A N 1
ATOM 555 C CA . GLU A 1 73 ? 18.923 -0.708 -1.730 1.00 89.56 73 GLU A CA 1
ATOM 556 C C . GLU A 1 73 ? 18.888 0.024 -0.377 1.00 89.56 73 GLU A C 1
ATOM 558 O O . GLU A 1 73 ? 17.902 -0.058 0.355 1.00 89.56 73 GLU A O 1
ATOM 563 N N . ASP A 1 74 ? 19.924 0.803 -0.056 1.00 94.06 74 ASP A N 1
ATOM 564 C CA . ASP A 1 74 ? 19.969 1.597 1.177 1.00 94.06 74 ASP A CA 1
ATOM 565 C C . ASP A 1 74 ? 18.869 2.669 1.212 1.00 94.06 74 ASP A C 1
ATOM 567 O O . ASP A 1 74 ? 18.244 2.890 2.252 1.00 94.06 74 ASP A O 1
ATOM 571 N N . VAL A 1 75 ? 18.580 3.299 0.068 1.00 92.62 75 VAL A N 1
ATOM 572 C CA . VAL A 1 75 ? 17.509 4.297 -0.053 1.00 92.62 75 VAL A CA 1
ATOM 573 C C . VAL A 1 75 ? 16.144 3.622 0.059 1.00 92.62 75 VAL A C 1
ATOM 575 O O . VAL A 1 75 ? 15.270 4.121 0.767 1.00 92.62 75 VAL A O 1
ATOM 578 N N . GLN A 1 76 ? 15.976 2.444 -0.548 1.00 89.44 76 GLN A N 1
ATOM 579 C CA . GLN A 1 76 ? 14.770 1.634 -0.386 1.00 89.44 76 GLN A CA 1
ATOM 580 C C . GLN A 1 76 ? 14.534 1.257 1.086 1.00 89.44 76 GLN A C 1
ATOM 582 O O . GLN A 1 76 ? 13.428 1.428 1.599 1.00 89.44 76 GLN A O 1
ATOM 587 N N . ASN A 1 77 ? 15.564 0.777 1.784 1.00 91.69 77 ASN A N 1
ATOM 588 C CA . ASN A 1 77 ? 15.476 0.409 3.198 1.00 91.69 77 ASN A CA 1
ATOM 589 C C . ASN A 1 77 ? 15.161 1.620 4.089 1.00 91.69 77 ASN A C 1
ATOM 591 O O . ASN A 1 77 ? 14.372 1.505 5.033 1.00 91.69 77 ASN A O 1
ATOM 595 N N . SER A 1 78 ? 15.725 2.790 3.773 1.00 94.31 78 SER A N 1
ATOM 596 C CA . SER A 1 78 ? 15.379 4.045 4.448 1.00 94.31 78 SER A CA 1
ATOM 597 C C . SER A 1 78 ? 13.910 4.401 4.227 1.00 94.31 78 SER A C 1
ATOM 599 O O . SER A 1 78 ? 13.193 4.637 5.193 1.00 94.31 78 SER A O 1
ATOM 601 N N . ALA A 1 79 ? 13.430 4.348 2.981 1.00 92.19 79 ALA A N 1
ATOM 602 C CA . ALA A 1 79 ? 12.040 4.648 2.649 1.00 92.19 79 ALA A CA 1
ATOM 603 C C . ALA A 1 79 ? 11.065 3.710 3.378 1.00 92.19 79 ALA A C 1
ATOM 605 O O . ALA A 1 79 ? 10.052 4.157 3.911 1.00 92.19 79 ALA A O 1
ATOM 606 N N . LEU A 1 80 ? 11.387 2.414 3.458 1.00 91.31 80 LEU A N 1
ATOM 607 C CA . LEU A 1 80 ? 10.602 1.438 4.219 1.00 91.31 80 LEU A CA 1
ATOM 608 C C . LEU A 1 80 ? 10.582 1.756 5.718 1.00 91.31 80 LEU A C 1
ATOM 610 O O . LEU A 1 80 ? 9.533 1.636 6.349 1.00 91.31 80 LEU A O 1
ATOM 614 N N . THR A 1 81 ? 11.713 2.188 6.277 1.00 95.69 81 THR A N 1
ATOM 615 C CA . THR A 1 81 ? 11.805 2.608 7.682 1.00 95.69 81 THR A CA 1
ATOM 616 C C . THR A 1 81 ? 10.934 3.839 7.940 1.00 95.69 81 THR A C 1
ATOM 618 O O . THR A 1 81 ? 10.167 3.858 8.901 1.00 95.69 81 THR A O 1
ATOM 621 N N . ASP A 1 82 ? 10.982 4.837 7.057 1.00 95.06 82 ASP A N 1
ATOM 622 C CA . ASP A 1 82 ? 10.176 6.056 7.180 1.00 95.06 82 ASP A CA 1
ATOM 623 C C . ASP A 1 82 ? 8.671 5.749 7.073 1.00 95.06 82 ASP A C 1
ATOM 625 O O . ASP A 1 82 ? 7.863 6.231 7.870 1.00 95.06 82 ASP A O 1
ATOM 629 N N . VAL A 1 83 ? 8.287 4.874 6.138 1.00 93.69 83 VAL A N 1
ATOM 630 C CA . VAL A 1 83 ? 6.909 4.375 6.014 1.00 93.69 83 VAL A CA 1
ATOM 631 C C . VAL A 1 83 ? 6.483 3.612 7.270 1.00 93.69 83 VAL A C 1
ATOM 633 O O . VAL A 1 83 ? 5.361 3.794 7.746 1.00 93.69 83 VAL A O 1
ATOM 636 N N . GLN A 1 84 ? 7.360 2.793 7.853 1.00 94.88 84 GLN A N 1
ATOM 637 C CA . GLN A 1 84 ? 7.065 2.084 9.096 1.00 94.88 84 GLN A CA 1
ATOM 638 C C . GLN A 1 84 ? 6.776 3.058 10.249 1.00 94.88 84 GLN A C 1
ATOM 640 O O . GLN A 1 84 ? 5.811 2.852 10.986 1.00 94.88 84 GLN A O 1
ATOM 645 N N . VAL A 1 85 ? 7.527 4.157 10.365 1.00 97.38 85 VAL A N 1
ATOM 646 C CA . VAL A 1 85 ? 7.263 5.210 11.364 1.00 97.38 85 VAL A CA 1
ATOM 647 C C . VAL A 1 85 ? 5.873 5.832 11.174 1.00 97.38 85 VAL A C 1
ATOM 649 O O . VAL A 1 85 ? 5.173 6.092 12.160 1.00 97.38 85 VAL A O 1
ATOM 652 N N . CYS A 1 86 ? 5.422 6.023 9.929 1.00 97.25 86 CYS A N 1
ATOM 653 C CA . CYS A 1 86 ? 4.058 6.480 9.648 1.00 97.25 86 CYS A CA 1
ATOM 654 C C . CYS A 1 86 ? 3.001 5.500 10.182 1.00 97.25 86 CYS A C 1
ATOM 656 O O . CYS A 1 86 ? 2.035 5.924 10.822 1.00 97.25 86 CYS A O 1
ATOM 658 N N . PHE A 1 87 ? 3.196 4.193 9.978 1.00 94.69 87 PHE A N 1
ATOM 659 C CA . PHE A 1 87 ? 2.295 3.163 10.506 1.00 94.69 87 PHE A CA 1
ATOM 660 C C . PHE A 1 87 ? 2.302 3.098 12.037 1.00 94.69 87 PHE A C 1
ATOM 662 O O . PHE A 1 87 ? 1.237 2.989 12.642 1.00 94.69 87 PHE A O 1
ATOM 669 N N . GLU A 1 88 ? 3.467 3.189 12.676 1.00 95.31 88 GLU A N 1
ATOM 670 C CA . GLU A 1 88 ? 3.585 3.200 14.141 1.00 95.31 88 GLU A CA 1
ATOM 671 C C . GLU A 1 88 ? 2.879 4.418 14.754 1.00 95.31 88 GLU A C 1
ATOM 673 O O . GLU A 1 88 ? 2.173 4.298 15.763 1.00 95.31 88 GLU A O 1
ATOM 678 N N . THR A 1 89 ? 3.002 5.579 14.106 1.00 95.12 89 THR A N 1
ATOM 679 C CA . THR A 1 89 ? 2.304 6.809 14.503 1.00 95.12 89 THR A CA 1
ATOM 680 C C . THR A 1 89 ? 0.792 6.633 14.384 1.00 95.12 89 THR A C 1
ATOM 682 O O . THR A 1 89 ? 0.077 6.846 15.362 1.00 95.12 89 THR A O 1
ATOM 685 N N . PHE A 1 90 ? 0.307 6.150 13.236 1.00 94.69 90 PHE A N 1
ATOM 686 C CA . PHE A 1 90 ? -1.109 5.845 13.022 1.00 94.69 90 PHE A CA 1
ATOM 687 C C . PHE A 1 90 ? -1.660 4.880 14.083 1.00 94.69 90 PHE A C 1
ATOM 689 O O . PHE A 1 90 ? -2.699 5.149 14.687 1.00 94.69 90 PHE A O 1
ATOM 696 N N . GLN A 1 91 ? -0.956 3.774 14.350 1.00 93.69 91 GLN A N 1
ATOM 697 C CA . GLN A 1 91 ? -1.381 2.788 15.346 1.00 93.69 91 GLN A CA 1
ATOM 698 C C . GLN A 1 91 ? -1.464 3.405 16.741 1.00 93.69 91 GLN A C 1
ATOM 700 O O . GLN A 1 91 ? -2.431 3.162 17.462 1.00 93.69 91 GLN A O 1
ATOM 705 N N . THR A 1 92 ? -0.480 4.225 17.109 1.00 95.88 92 THR A N 1
ATOM 706 C CA . THR A 1 92 ? -0.450 4.913 18.403 1.00 95.88 92 THR A CA 1
ATOM 707 C C . THR A 1 92 ? -1.624 5.881 18.538 1.00 95.88 92 THR A C 1
ATOM 709 O O . THR A 1 92 ? -2.346 5.839 19.535 1.00 95.88 92 THR A O 1
ATOM 712 N N . GLU A 1 93 ? -1.861 6.726 17.533 1.00 93.62 93 GLU A N 1
ATOM 713 C CA . GLU A 1 93 ? -2.965 7.692 17.536 1.00 93.62 93 GLU A CA 1
ATOM 714 C C . GLU A 1 93 ? -4.330 6.998 17.603 1.00 93.62 93 GLU A C 1
ATOM 716 O O . GLU A 1 93 ? -5.186 7.378 18.409 1.00 93.62 93 GLU A O 1
ATOM 721 N N . PHE A 1 94 ? -4.514 5.935 16.817 1.00 92.00 94 PHE A N 1
ATOM 722 C CA . PHE A 1 94 ? -5.735 5.140 16.838 1.00 92.00 94 PHE A CA 1
ATOM 723 C C . PHE A 1 94 ? -5.955 4.469 18.200 1.00 92.00 94 PHE A C 1
ATOM 725 O O . PHE A 1 94 ? -7.051 4.550 18.755 1.00 92.00 94 PHE A O 1
ATOM 732 N N . GLN A 1 95 ? -4.921 3.857 18.789 1.00 93.31 95 GLN A N 1
ATOM 733 C CA . GLN A 1 95 ? -5.008 3.231 20.113 1.00 93.31 95 GLN A CA 1
ATOM 734 C C . GLN A 1 95 ? -5.366 4.240 21.208 1.00 93.31 95 GLN A C 1
ATOM 736 O O . GLN A 1 95 ? -6.196 3.943 22.068 1.00 93.31 95 GLN A O 1
ATOM 741 N N . VAL A 1 96 ? -4.783 5.441 21.175 1.00 94.81 96 VAL A N 1
ATOM 742 C CA . VAL A 1 96 ? -5.113 6.515 22.124 1.00 94.81 96 VAL A CA 1
ATOM 743 C C . VAL A 1 96 ? -6.583 6.917 21.996 1.00 94.81 96 VAL A C 1
ATOM 745 O O . VAL A 1 96 ? -7.275 7.033 23.012 1.00 94.81 96 VAL A O 1
ATOM 748 N N . GLN A 1 97 ? -7.088 7.078 20.770 1.00 92.69 97 GLN A N 1
ATOM 749 C CA . GLN A 1 97 ? -8.498 7.394 20.547 1.00 92.69 97 GLN A CA 1
ATOM 750 C C . GLN A 1 97 ? -9.414 6.250 21.000 1.00 92.69 97 GLN A C 1
ATOM 752 O O . GLN A 1 97 ? -10.403 6.495 21.687 1.00 92.69 97 GLN A O 1
ATOM 757 N N . ALA A 1 98 ? -9.065 5.001 20.695 1.00 92.50 98 ALA A N 1
ATOM 758 C CA . ALA A 1 98 ? -9.812 3.825 21.126 1.00 92.50 98 ALA A CA 1
ATOM 759 C C . ALA A 1 98 ? -9.910 3.719 22.652 1.00 92.50 98 ALA A C 1
ATOM 761 O O . ALA A 1 98 ? -10.995 3.510 23.196 1.00 92.50 98 ALA A O 1
ATOM 762 N N . LEU A 1 99 ? -8.799 3.935 23.362 1.00 94.75 99 LEU A N 1
ATOM 763 C CA . LEU A 1 99 ? -8.784 3.957 24.824 1.00 94.75 99 LEU A CA 1
ATOM 764 C C . LEU A 1 99 ? -9.662 5.075 25.390 1.00 94.75 99 LEU A C 1
ATOM 766 O O . LEU A 1 99 ? -10.343 4.864 26.394 1.00 94.75 99 LEU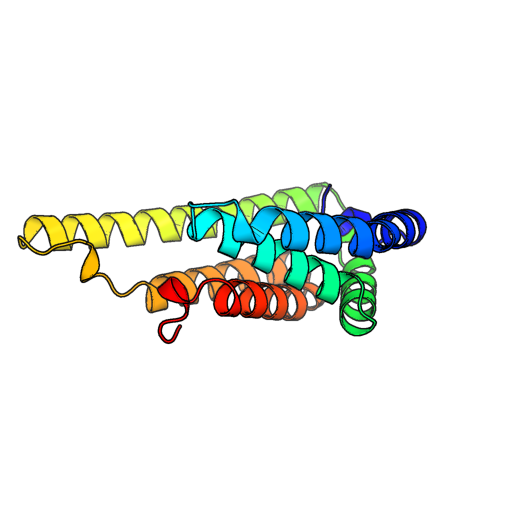 A O 1
ATOM 770 N N . LYS A 1 100 ? -9.685 6.243 24.741 1.00 94.19 100 LYS A N 1
ATOM 771 C CA . LYS A 1 100 ? -10.553 7.354 25.136 1.00 94.19 100 LYS A CA 1
ATOM 772 C C . LYS A 1 100 ? -12.030 6.984 24.998 1.00 94.19 100 LYS A C 1
ATOM 774 O O . LYS A 1 100 ? -12.775 7.152 25.961 1.00 94.19 100 LYS A O 1
ATOM 779 N N . GLU A 1 101 ? -12.438 6.426 23.860 1.00 93.06 101 GLU A N 1
ATOM 780 C CA . GLU A 1 101 ? -13.816 5.968 23.634 1.00 93.06 101 GLU A CA 1
ATOM 781 C C . GLU A 1 101 ? -14.253 4.934 24.681 1.00 93.06 101 GLU A C 1
ATOM 783 O O . GLU A 1 101 ? -15.296 5.100 25.317 1.00 93.06 101 GLU A O 1
ATOM 788 N N . ILE A 1 102 ? -13.407 3.932 24.946 1.00 93.25 102 ILE A N 1
ATOM 789 C CA . ILE A 1 102 ? -13.655 2.912 25.975 1.00 93.25 102 ILE A CA 1
ATOM 790 C C . ILE A 1 102 ? -13.784 3.554 27.363 1.00 93.25 102 ILE A C 1
ATOM 792 O O . ILE A 1 102 ? -14.680 3.196 28.128 1.00 93.25 102 ILE A O 1
ATOM 796 N N . SER A 1 103 ? -12.919 4.518 27.697 1.00 95.06 103 SER A N 1
ATOM 797 C CA . SER A 1 103 ? -12.947 5.203 28.998 1.00 95.06 103 SER A CA 1
ATOM 798 C C . SER A 1 103 ? -14.218 6.033 29.208 1.00 95.06 103 SER A C 1
ATOM 800 O O . SER A 1 103 ? -14.674 6.197 30.339 1.00 95.06 103 SER A O 1
ATOM 802 N N . GLU A 1 104 ? -14.820 6.506 28.115 1.00 94.94 104 GLU A N 1
ATOM 803 C CA . GLU A 1 104 ? -16.088 7.236 28.093 1.00 94.94 104 GLU A CA 1
ATOM 804 C C . GLU A 1 104 ? -17.307 6.296 27.966 1.00 94.94 104 GLU A C 1
ATOM 806 O O . GLU A 1 104 ? -18.441 6.765 27.875 1.00 94.94 104 GLU A O 1
ATOM 811 N N . GLY A 1 105 ? -17.099 4.971 27.986 1.00 91.94 105 GLY A N 1
ATOM 812 C CA . GLY A 1 105 ? -18.164 3.971 27.869 1.00 91.94 105 GLY A CA 1
ATOM 813 C C . GLY A 1 105 ? -18.778 3.873 26.470 1.00 91.94 105 GLY A C 1
ATOM 814 O O . GLY A 1 105 ? -19.903 3.391 26.335 1.00 91.94 105 GLY A O 1
ATOM 815 N N . ARG A 1 106 ? -18.076 4.353 25.436 1.00 90.81 106 ARG A N 1
ATOM 816 C CA . ARG A 1 106 ? -18.495 4.288 24.031 1.00 90.81 106 ARG A CA 1
ATOM 817 C C . ARG A 1 106 ? -17.855 3.088 23.326 1.00 90.81 106 ARG A C 1
ATOM 819 O O . ARG A 1 106 ? -16.807 2.587 23.729 1.00 90.81 106 ARG A O 1
ATOM 826 N N . PHE A 1 107 ? -18.515 2.606 22.275 1.00 86.19 107 PHE A N 1
ATOM 827 C CA . PHE A 1 107 ? -18.033 1.491 21.454 1.00 86.19 107 PHE A CA 1
ATOM 828 C C . PHE A 1 107 ? -17.016 1.966 20.409 1.00 86.19 107 PHE A C 1
ATOM 830 O O . PHE A 1 107 ? -17.101 3.103 19.943 1.00 86.19 107 PHE A O 1
ATOM 837 N N . LEU A 1 108 ? -16.102 1.077 20.003 1.00 85.06 108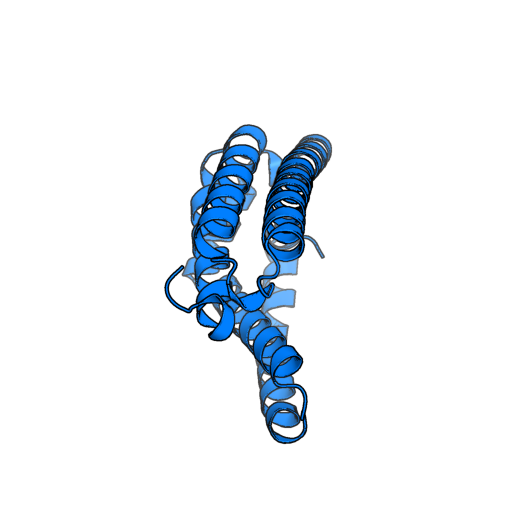 LEU A N 1
ATOM 838 C CA . LEU A 1 108 ? -15.071 1.354 18.989 1.00 85.06 108 LEU A CA 1
ATOM 839 C C . LEU A 1 108 ? -15.653 1.717 17.617 1.00 85.06 108 LEU A C 1
ATOM 841 O O . LEU A 1 108 ? -15.032 2.466 16.873 1.00 85.06 108 LEU A O 1
ATOM 845 N N . GLU A 1 109 ? -16.869 1.260 17.323 1.00 81.88 109 GLU A N 1
ATOM 846 C CA . GLU A 1 109 ? -17.626 1.591 16.106 1.00 81.88 109 GLU A CA 1
ATOM 847 C C . GLU A 1 109 ? -17.883 3.100 15.945 1.00 81.88 109 GLU A C 1
ATOM 849 O O . GLU A 1 109 ? -18.204 3.563 14.856 1.00 81.88 109 GLU A O 1
ATOM 854 N N . ASN A 1 110 ? -17.727 3.890 17.014 1.00 82.06 110 ASN A N 1
ATOM 855 C CA . ASN A 1 110 ? -17.884 5.346 16.965 1.00 82.06 110 ASN A CA 1
ATOM 856 C C . ASN A 1 110 ? -16.616 6.082 16.505 1.00 82.06 110 ASN A C 1
ATOM 858 O O . ASN A 1 110 ? -16.644 7.306 16.350 1.00 82.06 110 ASN A O 1
ATOM 862 N N . ILE A 1 111 ? -15.496 5.378 16.323 1.00 86.12 111 ILE A N 1
ATOM 863 C CA . ILE A 1 111 ? -14.255 5.996 15.860 1.00 86.12 111 ILE A CA 1
ATOM 864 C C . ILE A 1 111 ? -14.353 6.209 14.354 1.00 86.12 111 ILE A C 1
ATOM 866 O O . ILE A 1 111 ? -14.365 5.263 13.573 1.00 86.12 111 ILE A O 1
ATOM 870 N N . ASN A 1 112 ? -14.369 7.474 13.939 1.00 86.56 112 ASN A N 1
ATOM 871 C CA . ASN A 1 112 ? -14.206 7.818 12.535 1.00 86.56 112 ASN A CA 1
ATOM 872 C C . ASN A 1 112 ? -12.756 7.541 12.104 1.00 86.56 112 ASN A C 1
ATOM 874 O O . ASN A 1 112 ? -11.839 8.224 12.562 1.00 86.56 112 ASN A O 1
ATOM 878 N N . MET A 1 113 ? -12.564 6.563 11.218 1.00 85.38 113 MET A N 1
ATOM 879 C CA . MET A 1 113 ? -11.248 6.160 10.710 1.00 85.38 113 MET A CA 1
ATOM 880 C C . MET A 1 113 ? -10.667 7.118 9.664 1.00 85.38 113 MET A C 1
ATOM 882 O O . MET A 1 113 ? -9.446 7.168 9.510 1.00 85.38 113 MET A O 1
ATOM 886 N N . CYS A 1 114 ? -11.496 7.914 8.979 1.00 87.75 114 CYS A N 1
ATOM 887 C CA . CYS A 1 114 ? -11.051 8.730 7.846 1.00 87.75 114 CYS A CA 1
ATOM 888 C C . CYS A 1 114 ? -9.920 9.712 8.167 1.00 87.75 114 CYS A C 1
ATOM 890 O O . CYS A 1 114 ? -8.961 9.771 7.397 1.00 87.75 114 CYS A O 1
ATOM 892 N N . PRO A 1 115 ? -9.947 10.459 9.290 1.00 90.38 115 PRO A N 1
ATOM 893 C CA . PRO A 1 115 ? -8.846 11.353 9.632 1.00 90.38 115 PRO A CA 1
ATOM 894 C C . PRO A 1 115 ? -7.523 10.602 9.821 1.00 90.38 115 PRO A C 1
ATOM 896 O O . PRO A 1 115 ? -6.488 11.074 9.362 1.00 90.38 115 PRO A O 1
ATOM 899 N N . PHE A 1 116 ? -7.554 9.417 10.438 1.00 90.69 116 PHE A N 1
ATOM 900 C CA . PHE A 1 116 ? -6.355 8.610 10.665 1.00 90.69 116 PHE A CA 1
ATOM 901 C C . PHE A 1 116 ? -5.788 8.066 9.351 1.00 90.69 116 PHE A C 1
ATOM 903 O O . PHE A 1 116 ? -4.584 8.153 9.119 1.00 90.69 116 PHE A O 1
ATOM 910 N N . LEU A 1 117 ? -6.652 7.563 8.462 1.00 90.12 117 LEU A N 1
ATOM 911 C CA . LEU A 1 117 ? -6.250 7.096 7.133 1.00 90.12 117 LEU A CA 1
ATOM 912 C C . LEU A 1 117 ? -5.697 8.239 6.271 1.00 90.12 117 LEU A C 1
ATOM 914 O O . LEU A 1 117 ? -4.674 8.067 5.614 1.00 90.12 117 LEU A O 1
ATOM 918 N N . SER A 1 118 ? -6.305 9.428 6.325 1.00 90.50 118 SER A N 1
ATOM 919 C CA . SER A 1 118 ? -5.802 10.620 5.630 1.00 90.50 118 SER A CA 1
ATOM 920 C C . SER A 1 118 ? -4.423 11.051 6.140 1.00 90.50 118 SER A C 1
ATOM 922 O O . SER A 1 118 ? -3.555 11.414 5.340 1.00 90.50 118 SER A O 1
ATOM 924 N N . THR A 1 119 ? -4.201 11.021 7.458 1.00 92.44 119 THR A N 1
ATOM 925 C CA . THR A 1 119 ? -2.892 11.317 8.060 1.00 92.44 119 THR A CA 1
ATOM 926 C C . THR A 1 119 ? -1.857 10.278 7.645 1.00 92.44 119 THR A C 1
ATOM 928 O O . THR A 1 119 ? -0.756 10.649 7.237 1.00 92.44 119 THR A O 1
ATOM 931 N N . LEU A 1 120 ? -2.218 8.992 7.676 1.00 93.56 120 LEU A N 1
ATOM 932 C CA . LEU A 1 120 ? -1.344 7.905 7.244 1.00 93.56 120 LEU A CA 1
ATOM 933 C C . LEU A 1 120 ? -0.948 8.065 5.772 1.00 93.56 120 LEU A C 1
ATOM 935 O O . LEU A 1 120 ? 0.244 8.056 5.472 1.00 93.56 120 LEU A O 1
ATOM 939 N N . LYS A 1 121 ? -1.917 8.304 4.878 1.00 93.56 121 LYS A N 1
ATOM 940 C CA . LYS A 1 121 ? -1.676 8.575 3.453 1.00 93.56 121 LYS A CA 1
ATOM 941 C C . LYS A 1 121 ? -0.692 9.729 3.262 1.00 93.56 121 LYS A C 1
ATOM 943 O O . LYS A 1 121 ? 0.300 9.596 2.552 1.00 93.56 121 LYS A O 1
ATOM 948 N N . THR A 1 122 ? -0.948 10.853 3.933 1.00 94.25 122 THR A N 1
ATOM 949 C CA . THR A 1 122 ? -0.101 12.052 3.839 1.00 94.25 122 THR A CA 1
ATOM 950 C C . THR A 1 122 ? 1.322 11.772 4.322 1.00 94.25 122 THR A C 1
ATOM 952 O O . THR A 1 122 ? 2.282 12.183 3.673 1.00 94.25 122 THR A O 1
ATOM 955 N N . CYS A 1 123 ? 1.466 11.052 5.437 1.00 96.31 123 CYS A N 1
ATOM 956 C CA . CYS A 1 123 ? 2.765 10.681 5.986 1.00 96.31 123 CYS A CA 1
ATOM 957 C C . CYS A 1 123 ? 3.537 9.765 5.030 1.00 96.31 123 CYS A C 1
ATOM 959 O O . CYS A 1 123 ? 4.682 10.063 4.700 1.00 96.31 123 CYS A O 1
ATOM 961 N N . VAL A 1 124 ? 2.899 8.697 4.538 1.00 94.81 124 VAL A N 1
ATOM 962 C CA . VAL A 1 124 ? 3.514 7.729 3.618 1.00 94.81 124 VAL A CA 1
ATOM 963 C C . VAL A 1 124 ? 3.948 8.410 2.323 1.00 94.81 124 VAL A C 1
ATOM 965 O O . VAL A 1 124 ? 5.101 8.266 1.926 1.00 94.81 124 VAL A O 1
ATOM 968 N N . ASN A 1 125 ? 3.079 9.212 1.701 1.00 93.50 125 ASN A N 1
ATOM 969 C CA . ASN A 1 125 ? 3.442 9.962 0.498 1.00 93.50 125 ASN A CA 1
ATOM 970 C C . ASN A 1 125 ? 4.592 10.936 0.765 1.00 93.50 125 ASN A C 1
ATOM 972 O O . ASN A 1 125 ? 5.508 11.028 -0.048 1.00 93.50 125 ASN A O 1
ATOM 976 N N . GLY A 1 126 ? 4.584 11.638 1.902 1.00 94.75 126 GLY A N 1
ATOM 977 C CA . GLY A 1 126 ? 5.660 12.553 2.286 1.00 94.75 126 GLY A CA 1
ATOM 978 C C . GLY A 1 126 ? 7.003 11.845 2.487 1.00 94.75 126 GLY A C 1
ATOM 979 O O . GLY A 1 126 ? 8.021 12.313 1.974 1.00 94.75 126 GLY A O 1
ATOM 980 N N . ALA A 1 127 ? 7.005 10.703 3.177 1.00 94.19 127 ALA A N 1
ATOM 981 C CA . ALA A 1 127 ? 8.183 9.865 3.388 1.00 94.19 127 ALA A CA 1
ATOM 982 C C . ALA A 1 127 ? 8.753 9.353 2.058 1.00 94.19 127 ALA A C 1
ATOM 984 O O . ALA A 1 127 ? 9.925 9.556 1.747 1.00 94.19 127 ALA A O 1
ATOM 985 N N . LEU A 1 128 ? 7.894 8.763 1.227 1.00 92.38 128 LEU A N 1
ATOM 986 C CA . LEU A 1 128 ? 8.277 8.223 -0.073 1.00 92.38 128 LEU A CA 1
ATOM 987 C C . LEU A 1 128 ? 8.751 9.313 -1.035 1.00 92.38 128 LEU A C 1
ATOM 989 O O . LEU A 1 128 ? 9.747 9.123 -1.719 1.00 92.38 128 LEU A O 1
ATOM 993 N N . THR A 1 129 ? 8.108 10.478 -1.041 1.00 92.25 129 THR A N 1
ATOM 994 C CA . THR A 1 129 ? 8.544 11.628 -1.847 1.00 92.25 129 THR A CA 1
ATOM 995 C C . THR A 1 129 ? 9.909 12.143 -1.398 1.00 92.25 129 THR A C 1
ATOM 997 O O . THR A 1 129 ? 10.770 12.436 -2.223 1.00 92.25 129 THR A O 1
ATOM 1000 N N . THR A 1 130 ? 10.139 12.222 -0.087 1.00 94.12 130 THR A N 1
ATOM 1001 C CA . THR A 1 130 ? 11.408 12.711 0.470 1.00 94.12 130 THR A CA 1
ATOM 1002 C C . THR A 1 130 ? 12.568 11.778 0.131 1.00 94.12 130 THR A C 1
ATOM 1004 O O . THR A 1 130 ? 13.649 12.252 -0.216 1.00 94.12 130 THR A O 1
ATOM 1007 N N . THR A 1 131 ? 12.345 10.466 0.213 1.00 93.06 131 THR A N 1
ATOM 1008 C CA . THR A 1 131 ? 13.415 9.465 0.105 1.00 93.06 131 THR A CA 1
ATOM 1009 C C . THR A 1 131 ? 13.567 8.919 -1.320 1.00 93.06 131 THR A C 1
ATOM 1011 O O . THR A 1 131 ? 14.685 8.758 -1.804 1.00 93.06 131 THR A O 1
ATOM 1014 N N . CYS A 1 132 ? 12.461 8.699 -2.034 1.00 90.69 132 CYS A N 1
ATOM 1015 C CA . CYS A 1 132 ? 12.432 8.166 -3.401 1.00 90.69 132 CYS A CA 1
ATOM 1016 C C . CYS A 1 132 ? 12.177 9.233 -4.480 1.00 90.69 132 CYS A C 1
ATOM 1018 O O . CYS A 1 132 ? 12.200 8.912 -5.665 1.00 90.69 132 CYS A O 1
ATOM 1020 N N . GLY A 1 133 ? 11.926 10.490 -4.113 1.00 90.56 133 GLY A N 1
ATOM 1021 C CA . GLY A 1 133 ? 11.586 11.559 -5.054 1.00 90.56 133 GLY A CA 1
ATOM 1022 C C . GLY A 1 133 ? 10.109 11.594 -5.465 1.00 90.56 133 GLY A C 1
ATOM 1023 O O . GLY A 1 133 ? 9.324 10.683 -5.197 1.00 90.56 133 GLY A O 1
ATOM 1024 N N . ASP A 1 134 ? 9.736 12.669 -6.163 1.00 86.69 134 ASP A N 1
ATOM 1025 C CA . ASP A 1 134 ? 8.338 13.022 -6.470 1.00 86.69 134 ASP A CA 1
ATOM 1026 C C . ASP A 1 134 ? 7.598 11.996 -7.347 1.00 86.69 134 ASP A C 1
ATOM 1028 O O . ASP A 1 134 ? 6.369 11.944 -7.340 1.00 86.69 134 ASP A O 1
ATOM 1032 N N . GLY A 1 135 ? 8.328 11.159 -8.092 1.00 80.25 135 GLY A N 1
ATOM 1033 C CA . GLY A 1 135 ? 7.747 10.182 -9.018 1.00 80.25 135 GLY A CA 1
ATOM 1034 C C . GLY A 1 135 ? 6.910 9.087 -8.346 1.00 80.25 135 GLY A C 1
ATOM 1035 O O . GLY A 1 135 ? 6.072 8.484 -9.007 1.00 80.25 135 GLY A O 1
ATOM 1036 N N . LEU A 1 136 ? 7.102 8.844 -7.043 1.00 82.31 136 LEU A N 1
ATOM 1037 C CA . LEU A 1 136 ? 6.418 7.774 -6.309 1.00 82.31 136 LEU A CA 1
ATOM 1038 C C . LEU A 1 136 ? 5.082 8.213 -5.685 1.00 82.31 136 LEU A C 1
ATOM 1040 O O . LEU A 1 136 ? 4.211 7.370 -5.482 1.00 82.31 136 LEU A O 1
ATOM 1044 N N . SER A 1 137 ? 4.863 9.512 -5.440 1.00 82.69 137 SER A N 1
ATOM 1045 C CA . SER A 1 137 ? 3.599 9.987 -4.845 1.00 82.69 137 SER A CA 1
ATOM 1046 C C . SER A 1 137 ? 2.367 9.675 -5.707 1.00 82.69 137 SER A C 1
ATOM 1048 O O . SER A 1 137 ? 1.418 9.117 -5.160 1.00 82.69 137 SER A O 1
ATOM 1050 N N . PRO A 1 138 ? 2.349 9.945 -7.032 1.00 81.75 138 PRO A N 1
ATOM 1051 C CA . PRO A 1 138 ? 1.173 9.661 -7.862 1.00 81.75 138 PRO A CA 1
ATOM 1052 C C . PRO A 1 138 ? 0.810 8.172 -7.897 1.00 81.75 138 PRO A C 1
ATOM 1054 O O . PRO A 1 138 ? -0.364 7.812 -7.924 1.00 81.75 138 PRO A O 1
ATOM 1057 N N . VAL A 1 139 ? 1.823 7.302 -7.845 1.00 82.00 139 VAL A N 1
ATOM 1058 C CA . VAL A 1 139 ? 1.651 5.844 -7.794 1.00 82.00 139 VAL A CA 1
ATOM 1059 C C . VAL A 1 139 ? 0.939 5.436 -6.518 1.00 82.00 139 VAL A C 1
ATOM 1061 O O . VAL A 1 139 ? -0.042 4.697 -6.544 1.00 82.00 139 VAL A O 1
ATOM 1064 N N . MET A 1 140 ? 1.430 5.940 -5.390 1.00 85.00 140 MET A N 1
ATOM 1065 C CA . MET A 1 140 ? 0.874 5.636 -4.081 1.00 85.00 140 MET A CA 1
ATOM 1066 C C . MET A 1 140 ? -0.524 6.212 -3.914 1.00 85.00 140 MET A C 1
ATOM 1068 O O . MET A 1 140 ? -1.380 5.541 -3.348 1.00 85.00 140 MET A O 1
ATOM 1072 N N . ASP A 1 141 ? -0.787 7.400 -4.460 1.00 86.44 141 ASP A N 1
ATOM 1073 C CA . ASP A 1 141 ? -2.129 7.973 -4.511 1.00 86.44 141 ASP A CA 1
ATOM 1074 C C . ASP A 1 141 ? -3.100 7.055 -5.253 1.00 86.44 141 ASP A C 1
ATOM 1076 O O . ASP A 1 141 ? -4.175 6.754 -4.731 1.00 86.44 141 ASP A O 1
ATOM 1080 N N . ARG A 1 142 ? -2.691 6.543 -6.418 1.00 84.94 142 ARG A N 1
ATOM 1081 C CA . ARG A 1 142 ? -3.517 5.648 -7.227 1.00 84.94 142 ARG A CA 1
ATOM 1082 C C . ARG A 1 142 ? -3.754 4.298 -6.552 1.00 84.94 142 ARG A C 1
ATOM 1084 O O . ARG A 1 142 ? -4.891 3.838 -6.485 1.00 84.94 142 ARG A O 1
ATOM 1091 N N . LEU A 1 143 ? -2.708 3.692 -5.990 1.00 83.25 143 LEU A N 1
ATOM 1092 C CA . LEU A 1 143 ? -2.821 2.448 -5.219 1.00 83.25 143 LEU A CA 1
ATOM 1093 C C . LEU A 1 143 ? -3.716 2.623 -3.987 1.00 83.25 143 LEU A C 1
ATOM 1095 O O . LEU A 1 143 ? -4.481 1.722 -3.641 1.00 83.25 143 LEU A O 1
ATOM 1099 N N . TRP A 1 144 ? -3.651 3.782 -3.331 1.00 86.69 144 TRP A N 1
ATOM 1100 C CA . TRP A 1 144 ? -4.514 4.100 -2.198 1.00 86.69 144 TRP A CA 1
ATOM 1101 C C . TRP A 1 144 ? -5.986 4.181 -2.617 1.00 86.69 144 TRP A C 1
ATOM 1103 O O . TRP A 1 144 ? -6.847 3.624 -1.942 1.00 86.69 144 TRP A O 1
ATOM 1113 N N . GLU A 1 145 ? -6.288 4.828 -3.744 1.00 85.19 145 GLU A N 1
ATOM 1114 C CA . GLU A 1 145 ? -7.649 4.914 -4.292 1.00 85.19 145 GLU A CA 1
ATOM 1115 C C . GLU A 1 145 ? -8.240 3.540 -4.633 1.00 85.19 145 GLU A C 1
ATOM 1117 O O . GLU A 1 145 ? -9.389 3.274 -4.278 1.00 85.19 145 GLU A O 1
ATOM 1122 N N . LEU A 1 146 ? -7.456 2.657 -5.263 1.00 82.00 146 LEU A N 1
ATOM 1123 C CA . LEU A 1 146 ? -7.884 1.292 -5.599 1.00 82.00 146 LEU A CA 1
ATOM 1124 C C . LEU A 1 146 ? -8.217 0.476 -4.342 1.00 82.00 146 LEU A C 1
ATOM 1126 O O . LEU A 1 146 ? -9.263 -0.172 -4.271 1.00 82.00 146 LEU A O 1
ATOM 1130 N N . ASN A 1 147 ? -7.373 0.571 -3.310 1.00 76.62 147 ASN A N 1
ATOM 1131 C CA . ASN A 1 147 ? -7.613 -0.118 -2.042 1.00 76.62 147 ASN A CA 1
ATOM 1132 C C . ASN A 1 147 ? -8.846 0.425 -1.303 1.00 76.62 147 ASN A C 1
ATOM 1134 O O . ASN A 1 147 ? -9.593 -0.350 -0.705 1.00 76.62 147 ASN A O 1
ATOM 1138 N N . GLN A 1 148 ? -9.100 1.737 -1.362 1.00 76.12 148 GLN A N 1
ATOM 1139 C CA . GLN A 1 148 ? -10.316 2.309 -0.780 1.00 76.12 148 GLN A CA 1
ATOM 1140 C C . GLN A 1 148 ? -11.569 1.841 -1.527 1.00 76.12 148 GLN A C 1
ATOM 1142 O O . GLN A 1 148 ? -12.510 1.390 -0.886 1.00 76.12 148 GLN A O 1
ATOM 1147 N N . ALA A 1 149 ? -11.577 1.866 -2.862 1.00 69.50 149 ALA A N 1
ATOM 1148 C CA . ALA A 1 149 ? -12.726 1.421 -3.656 1.00 69.50 149 ALA A CA 1
ATOM 1149 C C . ALA A 1 149 ? -13.101 -0.053 -3.403 1.00 69.50 149 ALA A C 1
ATOM 1151 O O . ALA A 1 149 ? -14.282 -0.404 -3.420 1.00 69.50 149 ALA A O 1
ATOM 1152 N N . SER A 1 150 ? -12.099 -0.885 -3.117 1.00 65.31 150 SER A N 1
ATOM 1153 C CA . SER A 1 150 ? -12.251 -2.326 -2.892 1.00 65.31 150 SER A CA 1
ATOM 1154 C C . SER A 1 150 ? -12.721 -2.700 -1.488 1.00 65.31 150 SER A C 1
ATOM 1156 O O . SER A 1 150 ? -13.060 -3.856 -1.257 1.00 65.31 150 SER A O 1
ATOM 1158 N N . THR A 1 151 ? -12.761 -1.746 -0.549 1.00 65.06 151 THR A N 1
ATOM 1159 C CA . THR A 1 151 ? -13.119 -2.010 0.853 1.00 65.06 151 THR A CA 1
ATOM 1160 C C . THR A 1 151 ? -14.274 -1.102 1.292 1.00 65.06 151 THR A C 1
ATOM 1162 O O . THR A 1 151 ? -14.050 -0.136 2.021 1.00 65.06 151 THR A O 1
ATOM 1165 N N . PRO A 1 152 ? -15.530 -1.363 0.872 1.00 56.81 152 PRO A N 1
ATOM 1166 C CA . PRO A 1 152 ? -16.656 -0.440 1.058 1.00 56.81 152 PRO A CA 1
ATOM 1167 C C . PRO A 1 152 ? -16.925 -0.041 2.516 1.00 56.81 152 PRO A C 1
ATOM 1169 O O . PRO A 1 152 ? -17.404 1.061 2.776 1.00 56.81 152 PRO A O 1
ATOM 1172 N N . GLU A 1 153 ? -16.591 -0.916 3.470 1.00 55.44 153 GLU A N 1
ATOM 1173 C CA . GLU A 1 153 ? -16.714 -0.652 4.911 1.00 55.44 153 GLU A CA 1
ATOM 1174 C C . GLU A 1 153 ? -15.715 0.405 5.416 1.00 55.44 153 GLU A C 1
ATOM 1176 O O . GLU A 1 153 ? -16.016 1.138 6.357 1.00 55.44 153 GLU A O 1
ATOM 1181 N N . LEU A 1 154 ? -14.559 0.537 4.756 1.00 51.44 154 LEU A N 1
ATOM 1182 C CA . LEU A 1 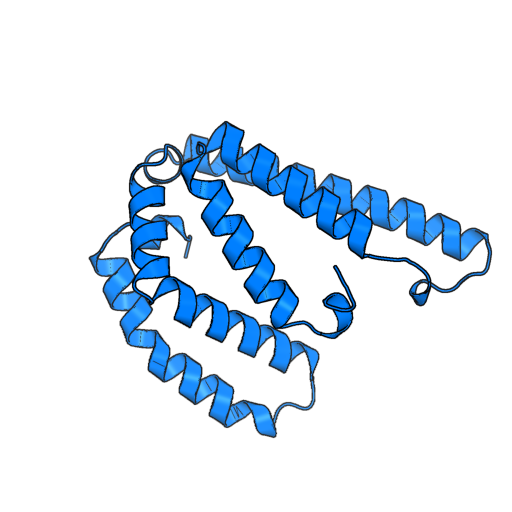154 ? -13.600 1.629 4.958 1.00 51.44 154 LEU A CA 1
ATOM 1183 C C . LEU A 1 154 ? -13.857 2.804 3.999 1.00 51.44 154 LEU A C 1
ATOM 1185 O O . LEU A 1 154 ? -13.543 3.941 4.335 1.00 51.44 154 LEU A O 1
ATOM 1189 N N . ALA A 1 155 ? -14.474 2.543 2.842 1.00 47.34 155 ALA A N 1
ATOM 1190 C CA . ALA A 1 155 ? -14.821 3.516 1.802 1.00 47.34 155 ALA A CA 1
ATOM 1191 C C . ALA A 1 155 ? -16.080 4.339 2.107 1.00 47.34 155 ALA A C 1
ATOM 1193 O O . ALA A 1 155 ? -16.576 5.060 1.239 1.00 47.34 155 ALA A O 1
ATOM 1194 N N . GLY A 1 156 ? -16.628 4.239 3.322 1.00 47.47 156 GLY A N 1
ATOM 1195 C CA . GLY A 1 156 ? -17.695 5.099 3.828 1.00 47.47 156 GLY A CA 1
ATOM 1196 C C . GLY A 1 156 ? -17.238 6.557 3.986 1.00 47.47 156 GLY A C 1
ATOM 1197 O O . GLY A 1 156 ? -17.253 7.090 5.089 1.00 47.47 156 GLY A O 1
ATOM 1198 N N . ASN A 1 157 ? -16.866 7.197 2.874 1.00 51.12 157 ASN A N 1
ATOM 1199 C CA . ASN A 1 157 ? -16.403 8.574 2.698 1.00 51.12 157 ASN A CA 1
ATOM 1200 C C . ASN A 1 157 ? -15.111 8.955 3.441 1.00 51.12 157 ASN A C 1
ATOM 1202 O O . ASN A 1 157 ? -15.046 10.011 4.082 1.00 51.12 157 ASN A O 1
ATOM 1206 N N . CYS A 1 158 ? -14.083 8.125 3.272 1.00 60.12 158 CYS A N 1
ATOM 1207 C CA . CYS A 1 158 ? -12.691 8.559 3.213 1.00 60.12 158 CYS A CA 1
ATOM 1208 C C . CYS A 1 158 ? -12.236 8.448 1.736 1.00 60.12 158 CYS A C 1
ATOM 1210 O O . CYS A 1 158 ? -11.366 9.246 1.335 1.00 60.12 158 CYS A O 1
#

Sequence (158 aa):
MSVFSLTDQDNYDQFCQQQDAVQVCVEHYRGDCEDTTAVDVANSFVDTLEFLCSDEGNDVLTTLSNSPCASEEDVQNSALTDVQVCFETFQTEFQVQALKEISEGRFLENINMCPFLSTLKTCVNGALTTTCGDGLSPVMDRLWELNQASTPELAGNC

Radius of gyration: 17.94 Å; chains: 1; bounding box: 39×33×49 Å

Secondary structure (DSSP, 8-state):
--GGGGGSHHHHHHHHTTHHHHHHHHHHHHTT---HHHHHHHHHHHHHHHHHTSHHHHHHHHHHHTSHHHH-HHHHHHHHHHHHHHHHHHHHHHHHHHHHHHHTT--GGG---HHHHHHHHHHHHHHHHHHH-GGGHHHHHHHHHHHHHT-TTT-S--

Foldseek 3Di:
DDLLVCLDPVSVVVLLVCLVVLVCVLVVCLVVDPDVVVNLVSQLVSLLSVCCNDPNNNVLSPLLCPWPCSPPVVLVVQLVVQLVVLVVVLVVVLVVVCVVCVVVVHDSVPDLCVVSVVSSLVSSLVSCCVRGNDSCNVVSVVSSVSSLVSCVVNVPPD